Protein AF-A0A1I8CCF5-F1 (afdb_monomer_lite)

pLDDT: mean 77.16, std 16.78, range [37.22, 97.56]

Structure (mmCIF, N/CA/C/O backbone):
data_AF-A0A1I8CCF5-F1
#
_entry.id   AF-A0A1I8CCF5-F1
#
loop_
_atom_site.group_PDB
_atom_site.id
_atom_site.type_symbol
_atom_site.label_atom_id
_atom_site.label_alt_id
_atom_site.label_comp_id
_atom_site.label_asym_id
_atom_site.label_entity_id
_atom_site.label_seq_id
_atom_site.pdbx_PDB_ins_code
_atom_site.Cartn_x
_atom_site.Cartn_y
_atom_site.Cartn_z
_atom_site.occupancy
_atom_site.B_iso_or_equiv
_atom_site.auth_seq_id
_atom_site.auth_comp_id
_atom_site.auth_asym_id
_atom_site.auth_atom_id
_atom_site.pdbx_PDB_model_num
ATOM 1 N N . MET A 1 1 ? -25.838 79.337 3.568 1.00 59.62 1 MET A N 1
ATOM 2 C CA . MET A 1 1 ? -25.396 78.694 4.826 1.00 59.62 1 MET A CA 1
ATOM 3 C C . MET A 1 1 ? -26.455 77.713 5.364 1.00 59.62 1 MET A C 1
ATOM 5 O O . MET A 1 1 ? -26.737 77.713 6.546 1.00 59.62 1 MET A O 1
ATOM 9 N N . TYR A 1 2 ? -27.067 76.882 4.507 1.00 48.81 2 TYR A N 1
ATOM 10 C CA . TYR A 1 2 ? -28.058 75.861 4.918 1.00 48.81 2 TYR A CA 1
ATOM 11 C C . TYR A 1 2 ? -27.767 74.498 4.267 1.00 48.81 2 TYR A C 1
ATOM 13 O O . TYR A 1 2 ? -27.950 73.463 4.893 1.00 48.81 2 TYR A O 1
ATOM 21 N N . ILE A 1 3 ? -27.186 74.497 3.060 1.00 57.62 3 ILE A N 1
ATOM 22 C CA . ILE A 1 3 ? -26.769 73.284 2.336 1.00 57.62 3 ILE A CA 1
ATOM 23 C C . ILE A 1 3 ? -25.700 72.467 3.085 1.00 57.62 3 ILE A C 1
ATOM 25 O O . ILE A 1 3 ? -25.751 71.244 3.071 1.00 57.62 3 ILE A O 1
ATOM 29 N N . LEU A 1 4 ? -24.769 73.120 3.791 1.00 50.94 4 LEU A N 1
ATOM 30 C CA . LEU A 1 4 ? -23.675 72.428 4.488 1.00 50.94 4 LEU A CA 1
ATOM 31 C C . LEU A 1 4 ? -24.131 71.774 5.811 1.00 50.94 4 LEU A C 1
ATOM 33 O O . LEU A 1 4 ? -23.559 70.775 6.227 1.00 50.94 4 LEU A O 1
ATOM 37 N N . VAL A 1 5 ? -25.202 72.286 6.436 1.00 56.28 5 VAL A N 1
ATOM 38 C CA . VAL A 1 5 ? -25.743 71.755 7.705 1.00 56.28 5 VAL A CA 1
ATOM 39 C C . VAL A 1 5 ? -26.544 70.466 7.476 1.00 56.28 5 VAL A C 1
ATOM 41 O O . VAL A 1 5 ? -26.473 69.546 8.287 1.00 56.28 5 VAL A O 1
ATOM 44 N N . ILE A 1 6 ? -27.242 70.355 6.338 1.00 56.75 6 ILE A N 1
ATOM 45 C CA . ILE A 1 6 ? -27.998 69.144 5.970 1.00 56.75 6 ILE A CA 1
ATOM 46 C C . ILE A 1 6 ? -27.057 67.948 5.742 1.00 56.75 6 ILE A C 1
ATOM 48 O O . ILE A 1 6 ? -27.378 66.830 6.133 1.00 56.75 6 ILE A O 1
ATOM 52 N N . PHE A 1 7 ? -25.872 68.178 5.168 1.00 53.94 7 PHE A N 1
ATOM 53 C CA . PHE A 1 7 ? -24.935 67.104 4.822 1.00 53.94 7 PHE A CA 1
ATOM 54 C C . PHE A 1 7 ? -24.290 66.442 6.051 1.00 53.94 7 PHE A C 1
ATOM 56 O O . PHE A 1 7 ? -24.081 65.232 6.062 1.00 53.94 7 PHE A O 1
ATOM 63 N N . VAL A 1 8 ? -24.021 67.214 7.110 1.00 55.84 8 VAL A N 1
ATOM 64 C CA . VAL A 1 8 ? -23.400 66.700 8.346 1.00 55.84 8 VAL A CA 1
ATOM 65 C C . VAL A 1 8 ? -24.400 65.897 9.186 1.00 55.84 8 VAL A C 1
ATOM 67 O O . VAL A 1 8 ? -24.029 64.880 9.763 1.00 55.84 8 VAL A O 1
ATOM 70 N N . SER A 1 9 ? -25.681 66.287 9.194 1.00 56.19 9 SER A N 1
ATOM 71 C CA . SER A 1 9 ? -26.734 65.551 9.913 1.00 56.19 9 SER A CA 1
ATOM 72 C C . SER A 1 9 ? -27.100 64.212 9.257 1.00 56.19 9 SER A C 1
ATOM 74 O O . SER A 1 9 ? -27.689 63.362 9.921 1.00 56.19 9 SER A O 1
ATOM 76 N N . LEU A 1 10 ? -2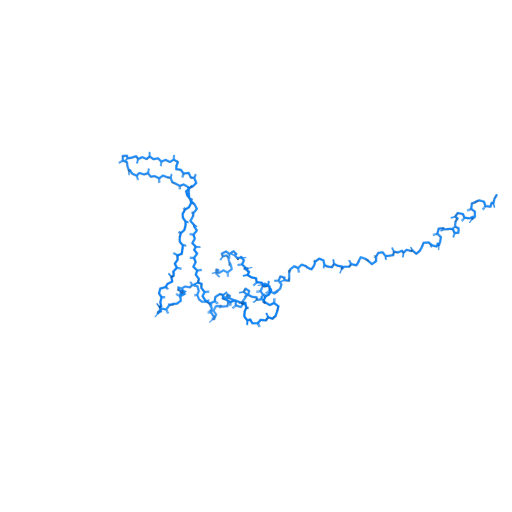6.784 64.016 7.971 1.00 49.44 10 LEU A N 1
ATOM 77 C CA . LEU A 1 10 ? -27.105 62.780 7.248 1.00 49.44 10 LEU A CA 1
ATOM 78 C C . LEU A 1 10 ? -26.042 61.686 7.450 1.00 49.44 10 LEU A C 1
ATOM 80 O O . LEU A 1 10 ? -26.339 60.504 7.306 1.00 49.44 10 LEU A O 1
ATOM 84 N N . ILE A 1 11 ? -24.820 62.062 7.841 1.00 56.88 11 ILE A N 1
ATOM 85 C CA . ILE A 1 11 ? -23.722 61.115 8.097 1.00 56.88 11 ILE A CA 1
ATOM 86 C C . ILE A 1 11 ? -23.870 60.427 9.469 1.00 56.88 11 ILE A C 1
ATOM 88 O O . ILE A 1 11 ? -23.333 59.343 9.673 1.00 56.88 11 ILE A O 1
ATOM 92 N N . THR A 1 12 ? -24.660 60.978 10.398 1.00 55.66 12 THR A N 1
ATOM 93 C CA . THR A 1 12 ? -24.832 60.415 11.752 1.00 55.66 12 THR A CA 1
ATOM 94 C C . THR A 1 12 ? -25.942 59.367 11.877 1.00 55.66 12 THR A C 1
ATOM 96 O O . THR A 1 12 ? -26.277 58.986 12.995 1.00 55.66 12 THR A O 1
ATOM 99 N N . LEU A 1 13 ? -26.533 58.904 10.767 1.00 56.19 13 LEU A N 1
ATOM 100 C CA . LEU A 1 13 ? -27.603 57.896 10.794 1.00 56.19 13 LEU A CA 1
ATOM 101 C C . LEU A 1 13 ? -27.323 56.645 9.955 1.00 56.19 13 LEU A C 1
ATOM 103 O O . LEU A 1 13 ? -28.236 55.860 9.708 1.00 56.19 13 LEU A O 1
ATOM 107 N N . MET A 1 14 ? -26.070 56.415 9.555 1.00 58.59 14 MET A N 1
ATOM 108 C CA . MET A 1 14 ? -25.673 55.046 9.255 1.00 58.59 14 MET A CA 1
ATOM 109 C C . MET A 1 14 ? -25.471 54.337 10.592 1.00 58.59 14 MET A C 1
ATOM 111 O O . MET A 1 14 ? -24.600 54.758 11.360 1.00 58.59 14 MET A O 1
ATOM 115 N N . PRO A 1 15 ? -26.220 53.263 10.908 1.00 58.69 15 PRO A N 1
ATOM 116 C CA . PRO A 1 15 ? -25.661 52.314 11.842 1.00 58.69 15 PRO A CA 1
ATOM 117 C C . PRO A 1 15 ? -24.327 51.913 11.213 1.00 58.69 15 PRO A C 1
ATOM 119 O O . PRO A 1 15 ? -24.273 51.583 10.025 1.00 58.69 15 PRO A O 1
ATOM 122 N N . VAL A 1 16 ? -23.241 51.969 11.983 1.00 57.69 16 VAL A N 1
ATOM 123 C CA . VAL A 1 16 ? -22.150 51.038 11.726 1.00 57.69 16 VAL A CA 1
ATOM 124 C C . VAL A 1 16 ? -22.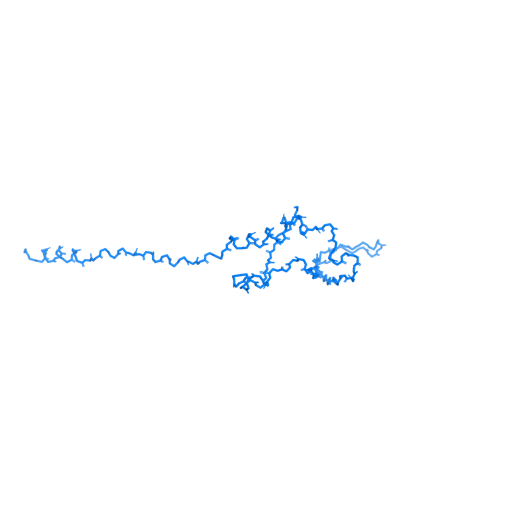839 49.686 11.806 1.00 57.69 16 VAL A C 1
ATOM 126 O O . VAL A 1 16 ? -23.113 49.171 12.889 1.00 57.69 16 VAL A O 1
ATOM 129 N N . CYS A 1 17 ? -23.255 49.176 10.649 1.00 41.78 17 CYS A N 1
ATOM 130 C CA . CYS A 1 17 ? -23.526 47.777 10.484 1.00 41.78 17 CYS A CA 1
ATOM 131 C C . CYS A 1 17 ? -22.137 47.190 10.658 1.00 41.78 17 CYS A C 1
ATOM 133 O O . CYS A 1 17 ? -21.344 47.127 9.723 1.00 41.78 17 CYS A O 1
ATOM 135 N N . GLY A 1 18 ? -21.791 46.916 11.918 1.00 47.97 18 GLY A N 1
ATOM 136 C CA . GLY A 1 18 ? -20.848 45.868 12.190 1.00 47.97 18 GLY A CA 1
ATOM 137 C C . GLY A 1 18 ? -21.444 44.700 11.443 1.00 47.97 18 GLY A C 1
ATOM 138 O O . GLY A 1 18 ? -22.508 44.204 11.820 1.00 47.97 18 GLY A O 1
ATOM 139 N N . GLU A 1 19 ? -20.822 44.351 10.323 1.00 43.50 19 GLU A N 1
ATOM 140 C CA . GLU A 1 19 ? -20.893 42.991 9.856 1.00 43.50 19 GLU A CA 1
ATOM 141 C C . GLU A 1 19 ? -20.512 42.192 11.098 1.00 43.50 19 GLU A C 1
ATOM 143 O O . GLU A 1 19 ? -19.358 42.145 11.525 1.00 43.50 19 GLU A O 1
ATOM 148 N N . SER A 1 20 ? -21.526 41.628 11.754 1.00 43.94 20 SER A N 1
ATOM 149 C CA . SER A 1 20 ? -21.316 40.321 12.323 1.00 43.94 20 SER A CA 1
ATOM 150 C C . SER A 1 20 ? -20.827 39.554 11.112 1.00 43.94 20 SER A C 1
ATOM 152 O O . SER A 1 20 ? -21.596 39.283 10.190 1.00 43.94 20 SER A O 1
ATOM 154 N N . PHE A 1 21 ? -19.507 39.358 11.045 1.00 37.22 21 PHE A N 1
ATOM 155 C CA . PHE A 1 21 ? -18.950 38.261 10.295 1.00 37.22 21 PHE A CA 1
ATOM 156 C C . PHE A 1 21 ? -19.694 37.082 10.887 1.00 37.22 21 PHE A C 1
ATOM 158 O O . PHE A 1 21 ? -19.436 36.660 12.016 1.00 37.22 21 PHE A O 1
ATOM 165 N N . ASN A 1 22 ? -20.784 36.730 10.213 1.00 46.78 22 ASN A N 1
ATOM 166 C CA . ASN A 1 22 ? -21.526 35.546 10.504 1.00 46.78 22 ASN A CA 1
ATOM 167 C C . ASN A 1 22 ? -20.484 34.504 10.173 1.00 46.78 22 ASN A C 1
ATOM 169 O O . ASN A 1 22 ? -20.219 34.250 8.996 1.00 46.78 22 ASN A O 1
ATOM 173 N N . ASP A 1 23 ? -19.804 34.038 11.215 1.00 44.06 23 ASP A N 1
ATOM 174 C CA . ASP A 1 23 ? -18.927 32.893 11.171 1.00 44.06 23 ASP A CA 1
ATOM 175 C C . ASP A 1 23 ? -19.862 31.706 10.938 1.00 44.06 23 ASP A C 1
ATOM 177 O O . ASP A 1 23 ? -20.103 30.852 11.788 1.00 44.06 23 ASP A O 1
ATOM 181 N N . ASN A 1 24 ? -20.440 31.685 9.734 1.00 47.72 24 ASN A N 1
ATOM 182 C CA . ASN A 1 24 ? -20.554 30.490 8.951 1.00 47.72 24 ASN A CA 1
ATOM 183 C C . ASN A 1 24 ? -19.109 30.017 8.858 1.00 47.72 24 ASN A C 1
ATOM 185 O O . ASN A 1 24 ? -18.413 30.294 7.882 1.00 47.72 24 ASN A O 1
ATOM 189 N N . THR A 1 25 ? -18.642 29.390 9.938 1.00 56.84 25 THR A N 1
ATOM 190 C CA . THR A 1 25 ? -17.545 28.461 9.865 1.00 56.84 25 THR A CA 1
ATOM 191 C C . THR A 1 25 ? -17.973 27.562 8.725 1.00 56.84 25 THR A C 1
ATOM 193 O O . THR A 1 25 ? -18.929 26.791 8.831 1.00 56.84 25 THR A O 1
ATOM 196 N N . ASP A 1 26 ? -17.353 27.765 7.566 1.00 52.09 26 ASP A N 1
ATOM 197 C CA . ASP A 1 26 ? -17.197 26.712 6.591 1.00 52.09 26 ASP A CA 1
ATOM 198 C C . ASP A 1 26 ? -16.584 25.595 7.416 1.00 52.09 26 ASP A C 1
ATOM 200 O O . ASP A 1 26 ? -15.403 25.649 7.762 1.00 52.09 26 ASP A O 1
ATOM 204 N N . HIS A 1 27 ? -17.462 24.725 7.919 1.00 59.97 27 HIS A N 1
ATOM 205 C CA . HIS A 1 27 ? -17.161 23.819 9.004 1.00 59.97 27 HIS A CA 1
ATOM 206 C C . HIS A 1 27 ? -16.026 22.966 8.478 1.00 59.97 27 HIS A C 1
ATOM 208 O O . HIS A 1 27 ? -16.229 22.125 7.597 1.00 59.97 27 HIS A O 1
ATOM 214 N N . LEU A 1 28 ? -14.814 23.257 8.954 1.00 53.12 28 LEU A N 1
ATOM 215 C CA . LEU A 1 28 ? -13.646 22.469 8.636 1.00 53.12 28 LEU A CA 1
ATOM 216 C C . LEU A 1 28 ? -14.065 21.024 8.931 1.00 53.12 28 LEU A C 1
ATOM 218 O O . LEU A 1 28 ? -14.668 20.794 9.992 1.00 53.12 28 LEU A O 1
ATOM 222 N N . PRO A 1 29 ? -13.876 20.081 7.987 1.00 61.09 29 PRO A N 1
ATOM 223 C CA . PRO A 1 29 ? -14.222 18.692 8.240 1.00 61.09 29 PRO A CA 1
ATOM 224 C C . PRO A 1 29 ? -13.560 18.316 9.556 1.00 61.09 29 PRO A C 1
ATOM 226 O O . PRO A 1 29 ? -12.375 18.593 9.726 1.00 61.09 29 PRO A O 1
ATOM 229 N N . ASP A 1 30 ? -14.347 17.803 10.498 1.00 70.50 30 ASP A N 1
ATOM 230 C CA . ASP A 1 30 ? -13.913 17.625 11.875 1.00 70.50 30 ASP A CA 1
ATOM 231 C C . ASP A 1 30 ? -12.704 16.678 11.921 1.00 70.50 30 ASP A C 1
ATOM 233 O O . ASP A 1 30 ? -12.814 15.452 11.846 1.00 70.50 30 ASP A O 1
ATOM 237 N N . THR A 1 31 ? -11.510 17.270 11.948 1.00 78.81 31 THR A N 1
ATOM 238 C CA . THR A 1 31 ? -10.241 16.544 11.883 1.00 78.81 31 THR A CA 1
ATOM 239 C C . THR A 1 31 ? -9.987 15.789 13.180 1.00 78.81 31 THR A C 1
ATOM 241 O O . THR A 1 31 ? -9.230 14.814 13.177 1.00 78.81 31 THR A O 1
ATOM 244 N N . SER A 1 32 ? -10.646 16.199 14.270 1.00 80.75 32 SER A N 1
ATOM 245 C CA . SER A 1 32 ? -10.601 15.509 15.555 1.00 80.75 32 SER A CA 1
ATOM 246 C C . SER A 1 32 ? -11.258 14.133 15.446 1.00 80.75 32 SER A C 1
ATOM 248 O O . SER A 1 32 ? -10.636 13.128 15.786 1.00 80.75 32 SER A O 1
ATOM 250 N N . LEU A 1 33 ? -12.420 14.062 14.796 1.00 80.25 33 LEU A N 1
ATOM 251 C CA . LEU A 1 33 ? -13.146 12.820 14.554 1.00 80.25 33 LEU A CA 1
ATOM 252 C C . LEU A 1 33 ? -12.344 11.832 13.693 1.00 80.25 33 LEU A C 1
ATOM 254 O O . LEU A 1 33 ? -12.267 10.644 14.008 1.00 80.25 33 LEU A O 1
ATOM 258 N N . ILE A 1 34 ? -11.694 12.313 12.628 1.00 84.19 34 ILE A N 1
ATOM 259 C CA . ILE A 1 34 ? -10.828 11.468 11.786 1.00 84.19 34 ILE A CA 1
ATOM 260 C C . ILE A 1 34 ? -9.631 10.947 12.593 1.00 84.19 34 ILE A C 1
ATOM 262 O O . ILE A 1 34 ? -9.277 9.770 12.487 1.00 84.19 34 ILE A O 1
ATOM 266 N N . SER A 1 35 ? -9.029 11.800 13.423 1.00 85.88 35 SER A N 1
ATOM 267 C CA . SER A 1 35 ? -7.895 11.425 14.275 1.00 85.88 35 SER A CA 1
ATOM 268 C C . SER A 1 35 ? -8.287 10.361 15.304 1.00 85.88 35 SER A C 1
ATOM 270 O O . SER A 1 35 ? -7.549 9.398 15.509 1.00 85.88 35 SER A O 1
ATOM 272 N N . ASP A 1 36 ? -9.474 10.474 15.896 1.00 85.25 36 ASP A N 1
ATOM 273 C CA . ASP A 1 36 ? -9.992 9.507 16.865 1.00 85.25 36 ASP A CA 1
ATOM 274 C C . ASP A 1 36 ? -10.277 8.139 16.233 1.00 85.25 36 ASP A C 1
ATOM 276 O O . ASP A 1 36 ? -9.952 7.099 16.820 1.00 85.25 36 ASP A O 1
ATOM 280 N N . ILE A 1 37 ? -10.820 8.118 15.009 1.00 85.38 37 ILE A N 1
ATOM 281 C CA . ILE A 1 37 ? -10.990 6.876 14.239 1.00 85.38 37 ILE A CA 1
ATOM 282 C C . ILE A 1 37 ? -9.631 6.230 13.991 1.00 85.38 37 ILE A C 1
ATOM 284 O O . ILE A 1 37 ? -9.465 5.039 14.261 1.00 85.38 37 ILE A O 1
ATOM 288 N N . LEU A 1 38 ? -8.660 7.002 13.498 1.00 87.88 38 LEU A N 1
ATOM 289 C CA . LEU A 1 38 ? -7.325 6.492 13.196 1.00 87.88 38 LEU A CA 1
ATOM 290 C C . LEU A 1 38 ? -6.678 5.889 14.441 1.00 87.88 38 LEU A C 1
ATOM 292 O O . LEU A 1 38 ? -6.285 4.727 14.397 1.00 87.88 38 LEU A O 1
ATOM 296 N N . ASN A 1 39 ? -6.682 6.609 15.564 1.00 87.69 39 ASN A N 1
ATOM 297 C CA . ASN A 1 39 ? -6.140 6.130 16.838 1.00 87.69 39 ASN A CA 1
ATOM 298 C C . ASN A 1 39 ? -6.798 4.820 17.303 1.00 87.69 39 ASN A C 1
ATOM 300 O O . ASN A 1 39 ? -6.128 3.928 17.825 1.00 87.69 39 ASN A O 1
ATOM 304 N N . LYS A 1 40 ? -8.111 4.666 17.094 1.00 85.94 40 LYS A N 1
ATOM 305 C CA . LYS A 1 40 ? -8.839 3.433 17.434 1.00 85.94 40 LYS A CA 1
ATOM 306 C C . LYS A 1 40 ? -8.488 2.264 16.508 1.00 85.94 40 LYS A C 1
ATOM 308 O O . LYS A 1 40 ? -8.496 1.114 16.954 1.00 85.94 40 LYS A O 1
ATOM 313 N N . LEU A 1 41 ? -8.224 2.532 15.228 1.00 86.94 41 LEU A N 1
ATOM 314 C CA . LEU A 1 41 ? -7.857 1.513 14.241 1.00 86.94 41 LEU A CA 1
ATOM 315 C C . LEU A 1 41 ? -6.389 1.085 14.357 1.00 86.94 41 LEU A C 1
ATOM 317 O O . LEU A 1 41 ? -6.090 -0.078 14.090 1.00 86.94 41 LEU A O 1
ATOM 321 N N . THR A 1 42 ? -5.497 1.989 14.767 1.00 86.31 42 THR A N 1
ATOM 322 C CA . THR A 1 42 ? -4.049 1.747 14.865 1.00 86.31 42 THR A CA 1
ATOM 323 C C . THR A 1 42 ? -3.574 1.360 16.267 1.00 86.31 42 THR A C 1
ATOM 325 O O . THR A 1 42 ? -2.386 1.099 16.438 1.00 86.31 42 THR A O 1
ATOM 328 N N . ASP A 1 43 ? -4.468 1.264 17.262 1.00 87.19 43 ASP A N 1
ATOM 329 C CA . ASP A 1 43 ? -4.110 0.841 18.623 1.00 87.19 43 ASP A CA 1
ATOM 330 C C . ASP A 1 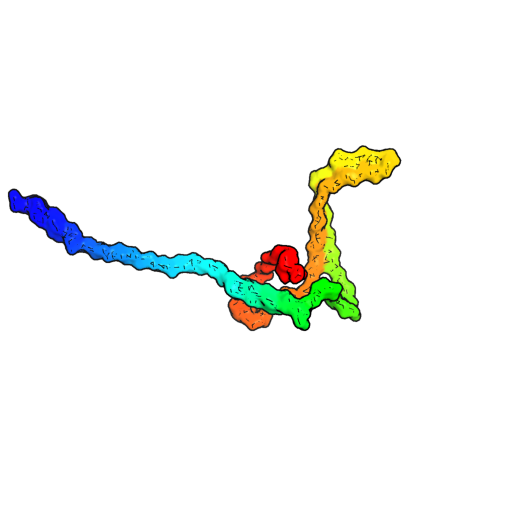43 ? -3.352 -0.508 18.596 1.00 87.19 43 ASP A C 1
ATOM 332 O O . ASP A 1 43 ? -3.941 -1.532 18.216 1.00 87.19 43 ASP A O 1
ATOM 336 N N . PRO A 1 44 ? -2.079 -0.556 19.047 1.00 83.62 44 PRO A N 1
ATOM 337 C CA . PRO A 1 44 ? -1.257 -1.767 19.033 1.00 83.62 44 PRO A CA 1
ATOM 338 C C . PRO A 1 44 ? -1.864 -2.949 19.794 1.00 83.62 44 PRO A C 1
ATOM 340 O O . PRO A 1 44 ? -1.511 -4.101 19.541 1.00 83.62 44 PRO A O 1
ATOM 343 N N . LYS A 1 45 ? -2.780 -2.698 20.740 1.00 84.19 45 LYS A N 1
ATOM 344 C CA . LYS A 1 45 ? -3.482 -3.766 21.472 1.00 84.19 45 LYS A CA 1
ATOM 345 C C . LYS A 1 45 ? -4.512 -4.495 20.612 1.00 84.19 45 LYS A C 1
ATOM 347 O O . LYS A 1 45 ? -4.863 -5.636 20.915 1.00 84.19 45 LYS A O 1
ATOM 352 N N . ARG A 1 46 ? -5.033 -3.831 19.580 1.00 84.56 46 ARG A N 1
ATOM 353 C CA . ARG A 1 46 ? -6.122 -4.319 18.725 1.00 84.56 46 ARG A CA 1
ATOM 354 C C . ARG A 1 46 ? -5.630 -4.682 17.327 1.00 84.56 46 ARG A C 1
ATOM 356 O O . ARG A 1 46 ? -6.107 -5.667 16.758 1.00 84.56 46 ARG A O 1
ATOM 363 N N . TYR A 1 47 ? -4.707 -3.899 16.779 1.00 88.44 47 TYR A N 1
ATOM 364 C CA . TYR A 1 47 ? -4.200 -4.059 15.426 1.00 88.44 47 TYR A CA 1
ATOM 365 C C . TYR A 1 47 ? -2.698 -4.352 15.436 1.00 88.44 47 TYR A C 1
ATOM 367 O O . TYR A 1 47 ? -1.871 -3.479 15.674 1.00 88.44 47 TYR A O 1
ATOM 375 N N . ASP A 1 48 ? -2.348 -5.604 15.134 1.00 89.19 48 ASP A N 1
ATOM 376 C CA . ASP A 1 48 ? -0.972 -6.002 14.842 1.00 89.19 48 ASP A CA 1
ATOM 377 C C . ASP A 1 48 ? -0.779 -6.118 13.323 1.00 89.19 48 ASP A C 1
ATOM 379 O O . ASP A 1 48 ? -1.322 -7.023 12.672 1.00 89.19 48 ASP A O 1
ATOM 383 N N . LYS A 1 49 ? 0.027 -5.204 12.772 1.00 87.25 49 LYS A N 1
ATOM 384 C CA . LYS A 1 49 ? 0.380 -5.137 11.346 1.00 87.25 49 LYS A CA 1
ATOM 385 C C . LYS A 1 49 ? 1.220 -6.318 10.856 1.00 87.25 49 LYS A C 1
ATOM 387 O O . LYS A 1 49 ? 1.240 -6.597 9.660 1.00 87.25 49 LYS A O 1
ATOM 392 N N . ARG A 1 50 ? 1.925 -7.019 11.751 1.00 88.31 50 ARG A N 1
ATOM 393 C CA . ARG A 1 50 ? 2.788 -8.161 11.392 1.00 88.31 50 ARG A CA 1
ATOM 394 C C . ARG A 1 50 ? 1.970 -9.400 11.055 1.00 88.31 50 ARG A C 1
ATOM 396 O O . ARG A 1 50 ? 2.461 -10.309 10.385 1.00 88.31 50 ARG A O 1
ATOM 403 N N . LEU A 1 51 ? 0.732 -9.449 11.541 1.00 90.38 51 LEU A N 1
ATOM 404 C CA . LEU A 1 51 ? -0.185 -10.544 11.294 1.00 90.38 51 LEU A CA 1
ATOM 405 C C . LEU A 1 51 ? -1.071 -10.217 10.099 1.00 90.38 51 LEU A C 1
ATOM 407 O O . LEU A 1 51 ? -1.791 -9.212 10.079 1.00 90.38 51 LEU A O 1
ATOM 411 N N . ARG A 1 52 ? -1.066 -11.129 9.122 1.00 90.81 52 ARG A N 1
ATOM 412 C CA . ARG A 1 52 ? -2.001 -11.065 7.999 1.00 90.81 52 ARG A CA 1
ATOM 413 C C . ARG A 1 52 ? -3.451 -11.088 8.507 1.00 90.81 52 ARG A C 1
ATOM 415 O O . ARG A 1 52 ? -3.730 -11.755 9.514 1.00 90.81 52 ARG A O 1
ATOM 422 N N . PRO A 1 53 ? -4.391 -10.450 7.790 1.00 91.00 53 PRO A N 1
ATOM 423 C CA . PRO A 1 53 ? -5.809 -10.615 8.076 1.00 91.00 53 PRO A CA 1
ATOM 424 C C . PRO A 1 53 ? -6.179 -12.105 8.049 1.00 91.00 53 PRO A C 1
ATOM 426 O O . PRO A 1 53 ? -5.608 -12.882 7.282 1.00 91.00 53 PRO A O 1
ATOM 429 N N . ASN A 1 54 ? -7.124 -12.517 8.896 1.00 87.62 54 ASN A N 1
ATOM 430 C CA . ASN A 1 54 ? -7.569 -13.914 8.988 1.00 87.62 54 ASN A CA 1
ATOM 431 C C . ASN A 1 54 ? -6.435 -14.919 9.292 1.00 87.62 54 ASN A C 1
ATOM 433 O O . ASN A 1 54 ? -6.424 -16.037 8.772 1.00 87.62 54 ASN A O 1
ATOM 437 N N . TYR A 1 55 ? -5.470 -14.548 10.141 1.00 86.56 55 TYR A N 1
ATOM 438 C CA . TYR A 1 55 ? -4.412 -15.461 10.586 1.00 86.56 55 TYR A CA 1
ATOM 439 C C . TYR A 1 55 ? -4.995 -16.782 11.127 1.00 86.56 55 TYR A C 1
ATOM 441 O O . TYR A 1 55 ? -5.897 -16.777 11.964 1.00 86.56 55 TYR A O 1
ATOM 449 N N . GLY A 1 56 ? -4.511 -17.918 10.611 1.00 87.50 56 GLY A N 1
ATOM 450 C CA . GLY A 1 56 ? -5.013 -19.257 10.956 1.00 87.50 56 GLY A CA 1
ATOM 451 C C . GLY A 1 56 ? -6.399 -19.623 10.398 1.00 87.50 56 GLY A C 1
ATOM 452 O O . GLY A 1 56 ? -6.916 -20.683 10.734 1.00 87.50 56 GLY A O 1
ATOM 453 N N . LYS A 1 57 ? -7.008 -18.771 9.563 1.00 91.12 57 LYS A N 1
ATOM 454 C CA . LYS A 1 57 ? -8.318 -18.995 8.929 1.00 91.12 57 LYS A CA 1
ATOM 455 C C . LYS A 1 57 ? -8.183 -18.997 7.397 1.00 91.12 57 LYS A C 1
ATOM 457 O O . LYS A 1 57 ? -7.108 -19.268 6.861 1.00 91.12 57 LYS A O 1
ATOM 462 N N . ASN A 1 58 ? -9.289 -18.709 6.709 1.00 92.56 58 ASN A N 1
ATOM 463 C CA . ASN A 1 58 ? -9.389 -18.650 5.254 1.00 92.56 58 ASN A CA 1
ATOM 464 C C . ASN A 1 58 ? -8.326 -17.727 4.625 1.00 92.56 58 ASN A C 1
ATOM 466 O O . ASN A 1 58 ? -7.921 -16.741 5.253 1.00 92.56 58 ASN A O 1
ATOM 470 N N . PRO A 1 59 ? -7.903 -18.018 3.382 1.00 92.06 59 PRO A N 1
ATOM 471 C CA . PRO A 1 59 ? -7.042 -17.132 2.606 1.00 92.06 59 PRO A CA 1
ATOM 472 C C . PRO A 1 59 ? -7.627 -15.722 2.457 1.00 92.06 59 PRO A C 1
ATOM 474 O O . PRO A 1 59 ? -8.839 -15.522 2.536 1.00 92.06 59 PRO A O 1
ATOM 477 N N . VAL A 1 60 ? -6.745 -14.747 2.245 1.00 93.69 60 VAL A N 1
ATOM 478 C CA . VAL A 1 60 ? -7.120 -13.372 1.901 1.00 93.69 60 VAL A CA 1
ATOM 479 C C . VAL A 1 60 ? -6.987 -13.219 0.396 1.00 93.69 60 VAL A C 1
ATOM 481 O O . VAL A 1 60 ? -5.917 -13.483 -0.151 1.00 93.69 60 VAL A O 1
ATOM 484 N N . ASP A 1 61 ? -8.056 -12.768 -0.249 1.00 94.56 61 ASP A N 1
ATOM 485 C CA . ASP A 1 61 ? -8.030 -12.443 -1.668 1.00 94.56 61 ASP A CA 1
ATOM 486 C C . ASP A 1 61 ? -7.323 -11.100 -1.875 1.00 94.56 61 ASP A C 1
ATOM 488 O O . ASP A 1 61 ? -7.705 -10.078 -1.294 1.00 94.56 61 ASP A O 1
ATOM 492 N N . VAL A 1 62 ? -6.276 -11.116 -2.700 1.00 95.50 62 VAL A N 1
ATOM 493 C CA . VAL A 1 62 ? -5.488 -9.932 -3.050 1.00 95.50 62 VAL A CA 1
ATOM 494 C C . VAL A 1 62 ? -5.663 -9.655 -4.537 1.00 95.50 62 VAL A C 1
ATOM 496 O O . VAL A 1 62 ? -5.228 -10.431 -5.386 1.00 95.50 62 VAL A O 1
ATOM 499 N N . GLY A 1 63 ? -6.299 -8.531 -4.851 1.00 96.94 63 GLY A N 1
ATOM 500 C CA . GLY A 1 63 ? -6.368 -7.994 -6.202 1.00 96.94 63 GLY A CA 1
ATOM 501 C C . GLY A 1 63 ? -5.054 -7.311 -6.552 1.00 96.94 63 GLY A C 1
ATOM 502 O O . GLY A 1 63 ? -4.626 -6.400 -5.845 1.00 96.94 63 GLY A O 1
ATOM 503 N N . ILE A 1 64 ? -4.419 -7.745 -7.638 1.00 97.06 64 ILE A N 1
ATOM 504 C CA . ILE A 1 64 ? -3.197 -7.138 -8.165 1.00 97.06 64 ILE A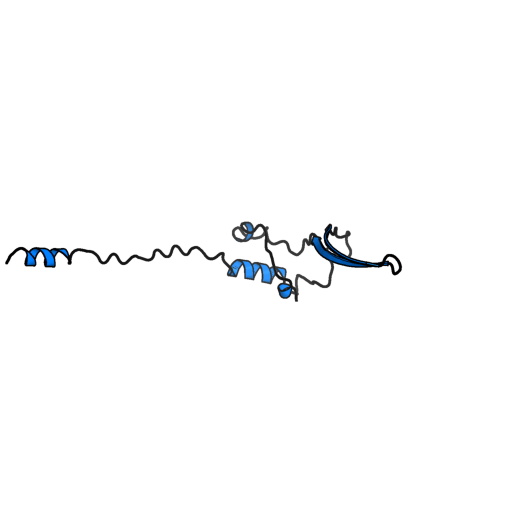 CA 1
ATOM 505 C C . ILE A 1 64 ? -3.507 -6.565 -9.542 1.00 97.06 64 ILE A C 1
ATOM 507 O O . ILE A 1 64 ? -4.090 -7.232 -10.395 1.00 97.06 64 ILE A O 1
ATOM 511 N N . THR A 1 65 ? -3.109 -5.321 -9.769 1.00 97.56 65 THR A N 1
ATOM 512 C CA . THR A 1 65 ? -3.192 -4.678 -11.080 1.00 97.56 65 THR A CA 1
ATOM 513 C C . THR A 1 65 ? -1.847 -4.061 -11.406 1.00 97.56 65 THR A C 1
ATOM 515 O O . THR A 1 65 ? -1.308 -3.283 -10.620 1.00 97.56 65 THR A O 1
ATOM 518 N N . ILE A 1 66 ? -1.312 -4.415 -12.570 1.00 95.62 66 ILE A N 1
ATOM 519 C CA . ILE A 1 66 ? -0.064 -3.867 -13.093 1.00 95.62 66 ILE A CA 1
ATOM 520 C C . ILE A 1 66 ? -0.422 -2.971 -14.268 1.00 95.62 66 ILE A C 1
ATOM 522 O O . ILE A 1 66 ? -1.067 -3.414 -15.217 1.00 95.62 66 ILE A O 1
ATOM 526 N N . HIS A 1 67 ? -0.001 -1.715 -14.198 1.00 96.38 67 HIS A N 1
ATOM 527 C CA . HIS A 1 67 ? -0.114 -0.776 -15.303 1.00 96.38 67 HIS A CA 1
ATOM 528 C C . HIS A 1 67 ? 1.285 -0.413 -15.794 1.00 96.38 67 HIS A C 1
ATOM 530 O O . HIS A 1 67 ? 2.010 0.307 -15.108 1.00 96.38 67 HIS A O 1
ATOM 536 N N . VAL A 1 68 ? 1.658 -0.901 -16.976 1.00 94.00 68 VAL A N 1
ATOM 537 C CA . VAL A 1 68 ? 2.955 -0.607 -17.598 1.00 94.00 68 VAL A CA 1
ATOM 538 C C . VAL A 1 68 ? 2.874 0.743 -18.302 1.00 94.00 68 VAL A C 1
ATOM 540 O O . VAL A 1 68 ? 2.045 0.934 -19.187 1.00 94.00 68 VAL A O 1
ATOM 543 N N . SER A 1 69 ? 3.718 1.681 -17.882 1.00 93.75 69 SER A N 1
ATOM 544 C CA . SER A 1 69 ? 3.809 3.024 -18.456 1.00 93.75 69 SER A CA 1
ATOM 545 C C . SER A 1 69 ? 4.769 3.063 -19.644 1.00 93.75 69 SER A C 1
ATOM 547 O O . SER A 1 69 ? 4.447 3.648 -20.676 1.00 93.75 69 SER A O 1
ATOM 549 N N . SER A 1 70 ? 5.936 2.431 -19.515 1.00 92.62 70 SER A N 1
ATOM 550 C CA . SER A 1 70 ? 6.953 2.390 -20.570 1.00 92.62 70 SER A CA 1
ATOM 551 C C . SER A 1 70 ? 7.823 1.144 -20.478 1.00 92.62 70 SER A C 1
ATOM 553 O O . SER A 1 70 ? 8.011 0.556 -19.413 1.00 92.62 70 SER A O 1
ATOM 555 N N . ILE A 1 71 ? 8.364 0.767 -21.634 1.00 89.81 71 ILE A N 1
ATOM 556 C CA . ILE A 1 71 ? 9.418 -0.233 -21.785 1.00 89.81 71 ILE A CA 1
ATOM 557 C C . ILE A 1 71 ? 10.623 0.520 -22.339 1.00 89.81 71 ILE A C 1
ATOM 559 O O . ILE A 1 71 ? 10.556 1.034 -23.455 1.00 89.81 71 ILE A O 1
ATOM 563 N N . SER A 1 72 ? 11.684 0.633 -21.547 1.00 84.94 72 SER A N 1
ATOM 564 C CA . SER A 1 72 ? 12.782 1.568 -21.823 1.00 84.94 72 SER A CA 1
ATOM 565 C C . SER A 1 72 ? 13.996 0.879 -22.446 1.00 84.94 72 SER A C 1
ATOM 567 O O . SER A 1 72 ? 14.587 1.401 -23.387 1.00 84.94 72 SER A O 1
ATOM 569 N N . ALA A 1 73 ? 14.349 -0.315 -21.969 1.00 79.12 73 ALA A N 1
ATOM 570 C CA . ALA A 1 73 ? 15.447 -1.106 -22.517 1.00 79.12 73 ALA A CA 1
ATOM 571 C C . ALA A 1 73 ? 14.999 -2.551 -22.723 1.00 79.12 73 ALA A C 1
ATOM 573 O O . ALA A 1 73 ? 14.336 -3.122 -21.856 1.00 79.12 73 ALA A O 1
ATOM 574 N N . VAL A 1 74 ? 15.368 -3.110 -23.876 1.00 80.25 74 VAL A N 1
ATOM 575 C CA . VAL A 1 74 ? 15.102 -4.494 -24.267 1.00 80.25 74 VAL A CA 1
ATOM 576 C C . VAL A 1 74 ? 16.402 -5.078 -24.814 1.00 80.25 74 VAL A C 1
ATOM 578 O O . VAL A 1 74 ? 16.825 -4.702 -25.908 1.00 80.25 74 VAL A O 1
ATOM 581 N N . SER A 1 75 ? 17.043 -5.971 -24.061 1.00 82.50 75 SER A N 1
ATOM 582 C CA . SER A 1 75 ? 18.098 -6.848 -24.582 1.00 82.50 75 SER A CA 1
ATOM 583 C C . SER A 1 75 ? 17.511 -8.243 -24.763 1.00 82.50 75 SER A C 1
ATOM 585 O O . SER A 1 75 ? 17.278 -8.955 -23.792 1.00 82.50 75 SER A O 1
ATOM 587 N N . GLU A 1 76 ? 17.245 -8.643 -26.006 1.00 79.81 76 GLU A N 1
ATOM 588 C CA . GLU A 1 76 ? 16.710 -9.979 -26.314 1.00 79.81 76 GLU A CA 1
ATOM 589 C C . GLU A 1 76 ? 17.738 -11.086 -26.040 1.00 79.81 76 GLU A C 1
ATOM 591 O O . GLU A 1 76 ? 17.373 -12.182 -25.622 1.00 79.81 76 GLU A O 1
ATOM 596 N N . VAL A 1 77 ? 19.026 -10.784 -26.238 1.00 87.88 77 VAL A N 1
ATOM 597 C CA . VAL A 1 77 ? 20.127 -11.740 -26.054 1.00 87.88 77 VAL A CA 1
ATOM 598 C C . VAL A 1 77 ? 20.330 -12.067 -24.575 1.00 87.88 77 VAL A C 1
ATOM 600 O O . VAL A 1 77 ? 20.511 -13.233 -24.232 1.00 87.88 77 VAL A O 1
ATOM 603 N N . ASP A 1 78 ? 20.248 -11.053 -23.711 1.00 88.06 78 ASP A N 1
ATOM 604 C CA . ASP A 1 78 ? 20.456 -11.205 -22.265 1.00 88.06 78 ASP A CA 1
ATOM 605 C C . ASP A 1 78 ? 19.140 -11.399 -21.492 1.00 88.06 78 ASP A C 1
ATOM 607 O O . ASP A 1 78 ? 19.158 -11.688 -20.299 1.00 88.06 78 ASP A O 1
ATOM 611 N N . MET A 1 79 ? 17.993 -11.276 -22.175 1.00 88.62 79 MET A N 1
ATOM 612 C CA . MET A 1 79 ? 16.645 -11.250 -21.590 1.00 88.62 79 MET A CA 1
ATOM 613 C C . MET A 1 79 ? 16.450 -10.160 -20.521 1.00 88.62 79 MET A C 1
ATOM 615 O O . MET A 1 79 ? 15.628 -10.310 -19.614 1.00 88.62 79 MET A O 1
ATOM 619 N N . ASP A 1 80 ? 17.163 -9.042 -20.650 1.00 90.69 80 ASP A N 1
ATOM 620 C CA . ASP A 1 80 ? 17.047 -7.904 -19.744 1.00 90.69 80 ASP A CA 1
ATOM 621 C C . ASP A 1 80 ? 16.005 -6.906 -20.257 1.00 90.69 80 ASP A C 1
ATOM 623 O O . ASP A 1 80 ? 16.118 -6.347 -21.354 1.00 90.69 80 ASP A O 1
ATOM 627 N N . PHE A 1 81 ? 14.993 -6.651 -19.426 1.00 89.19 81 PHE A N 1
ATOM 628 C CA . PHE A 1 81 ? 13.905 -5.723 -19.717 1.00 89.19 81 PHE A CA 1
ATOM 629 C C . PHE A 1 81 ? 13.794 -4.685 -18.605 1.00 89.19 81 PHE A C 1
ATOM 631 O O . PHE A 1 81 ? 13.585 -5.021 -17.440 1.00 89.19 81 PHE A O 1
ATOM 638 N N . THR A 1 82 ? 13.895 -3.408 -18.966 1.00 91.50 82 THR A N 1
ATOM 639 C CA . THR A 1 82 ? 13.633 -2.302 -18.037 1.00 91.50 82 THR A CA 1
ATOM 640 C C . THR A 1 82 ? 12.231 -1.764 -18.282 1.00 91.50 82 THR A C 1
ATOM 642 O O . THR A 1 82 ? 11.928 -1.301 -19.386 1.00 91.50 82 THR A O 1
ATOM 645 N N . LEU A 1 83 ? 11.385 -1.832 -17.253 1.00 92.94 83 LEU A N 1
ATOM 646 C CA . LEU A 1 83 ? 9.978 -1.442 -17.298 1.00 92.94 83 LEU A CA 1
ATOM 647 C C . LEU A 1 83 ? 9.680 -0.396 -16.231 1.00 92.94 83 LEU A C 1
ATOM 649 O O . LEU A 1 83 ? 10.037 -0.583 -15.068 1.00 92.94 83 LEU A O 1
ATOM 653 N N . ASP A 1 84 ? 8.915 0.621 -16.609 1.00 93.94 84 ASP A N 1
ATOM 654 C CA . ASP A 1 84 ? 8.291 1.538 -15.662 1.00 93.94 84 ASP A CA 1
ATOM 655 C C . ASP A 1 84 ? 6.825 1.135 -15.509 1.00 93.94 84 ASP A C 1
ATOM 657 O O . ASP A 1 84 ? 6.057 1.162 -16.477 1.00 93.94 84 ASP A O 1
ATOM 661 N N . PHE A 1 85 ? 6.415 0.730 -14.307 1.00 94.94 85 PHE A N 1
ATOM 662 C CA . PHE A 1 85 ? 5.047 0.281 -14.058 1.00 94.94 85 PHE A CA 1
ATOM 663 C C . PHE A 1 85 ? 4.522 0.702 -12.686 1.00 94.94 85 PHE A C 1
ATOM 665 O O . PHE A 1 85 ? 5.267 0.846 -11.719 1.00 94.94 85 PHE A O 1
ATOM 672 N N . TYR A 1 86 ? 3.200 0.842 -12.599 1.00 96.50 86 TYR A N 1
ATOM 673 C CA . TYR A 1 86 ? 2.482 0.990 -11.340 1.00 96.50 86 TYR A CA 1
ATOM 674 C C . TYR A 1 86 ? 1.941 -0.361 -10.895 1.00 96.50 86 TYR A C 1
ATOM 676 O O . TYR A 1 86 ? 1.214 -1.027 -11.637 1.00 96.50 86 TYR A O 1
ATOM 684 N N . LEU A 1 87 ? 2.257 -0.736 -9.658 1.00 96.31 87 LEU A N 1
ATOM 685 C CA . LEU A 1 87 ? 1.684 -1.894 -8.989 1.00 96.31 87 LEU A CA 1
ATOM 686 C C . LEU A 1 87 ? 0.594 -1.426 -8.025 1.00 96.31 87 LEU A C 1
ATOM 688 O O . LEU A 1 87 ? 0.876 -0.743 -7.042 1.00 96.31 87 LEU A O 1
ATOM 692 N N . ARG A 1 88 ? -0.652 -1.816 -8.285 1.00 96.56 88 ARG A N 1
ATOM 693 C CA . ARG A 1 88 ? -1.774 -1.605 -7.369 1.00 96.56 88 ARG A CA 1
ATOM 694 C C . ARG A 1 88 ? -2.125 -2.924 -6.704 1.00 96.56 88 ARG A C 1
ATOM 696 O O . ARG A 1 88 ? -2.318 -3.928 -7.384 1.00 96.56 88 ARG A O 1
ATOM 703 N N . GLN A 1 89 ? -2.230 -2.895 -5.383 1.00 96.12 89 GLN A N 1
ATOM 704 C CA . GLN A 1 89 ? -2.690 -4.021 -4.582 1.00 96.12 89 GLN A CA 1
ATOM 705 C C . GLN A 1 89 ? -3.945 -3.604 -3.826 1.00 96.12 89 GLN A C 1
ATOM 707 O O . GLN A 1 89 ? -4.059 -2.467 -3.365 1.00 96.12 89 GLN A O 1
ATOM 712 N N . THR A 1 90 ? -4.913 -4.503 -3.726 1.00 95.31 90 THR A N 1
ATOM 713 C CA . THR A 1 90 ? -6.156 -4.256 -2.998 1.00 95.31 90 THR A CA 1
ATOM 714 C C . THR A 1 90 ? -6.557 -5.524 -2.273 1.00 95.31 90 THR A C 1
ATOM 716 O O . THR A 1 90 ? -6.665 -6.586 -2.878 1.00 95.31 90 THR A O 1
ATOM 719 N N . TRP A 1 91 ? -6.778 -5.416 -0.970 1.00 94.50 91 TRP A N 1
ATOM 720 C CA . TRP A 1 91 ? -7.274 -6.507 -0.140 1.00 94.50 91 TRP A CA 1
ATOM 721 C C . TRP A 1 91 ? -8.275 -5.958 0.872 1.00 94.50 91 TRP A C 1
ATOM 723 O O . TRP A 1 91 ? -8.310 -4.760 1.154 1.00 94.50 91 TRP A O 1
ATOM 733 N N . LYS A 1 92 ? -9.095 -6.849 1.428 1.00 92.25 92 LYS A N 1
ATOM 734 C CA . LYS A 1 92 ? -10.061 -6.507 2.473 1.00 92.25 92 LYS A CA 1
ATOM 735 C C . LYS A 1 92 ? -9.530 -6.943 3.834 1.00 92.25 92 LYS A C 1
ATOM 737 O O . LYS A 1 92 ? -9.308 -8.133 4.050 1.00 92.25 92 LYS A O 1
ATOM 742 N N . ASP A 1 93 ? -9.384 -6.001 4.763 1.00 91.94 93 ASP A N 1
ATOM 743 C CA . ASP A 1 93 ? -9.089 -6.294 6.170 1.00 91.94 93 ASP A CA 1
ATOM 744 C C . ASP A 1 93 ? -10.314 -5.986 7.054 1.00 91.94 93 ASP A C 1
ATOM 746 O O . ASP A 1 93 ? -10.652 -4.817 7.247 1.00 91.94 93 ASP A O 1
ATOM 750 N N . PRO A 1 94 ? -10.987 -7.005 7.623 1.00 88.62 94 PRO A N 1
ATOM 751 C CA . PRO A 1 94 ? -12.120 -6.801 8.528 1.00 88.62 94 PRO A CA 1
ATOM 752 C C . PRO A 1 94 ? -11.778 -6.026 9.810 1.00 88.62 94 PRO A C 1
ATOM 754 O O . PRO A 1 94 ? -12.674 -5.469 10.440 1.00 88.62 94 PRO A O 1
ATOM 757 N N . ARG A 1 95 ? -10.504 -6.002 10.228 1.00 88.56 95 ARG A N 1
ATOM 758 C CA . ARG A 1 95 ? -10.066 -5.343 11.472 1.00 88.56 95 ARG A CA 1
ATOM 759 C C . ARG A 1 95 ? -10.096 -3.818 11.372 1.00 88.56 95 ARG A C 1
ATOM 761 O O . ARG A 1 95 ? -10.211 -3.162 12.403 1.00 88.56 95 ARG A O 1
ATOM 768 N N . LEU A 1 96 ? -10.022 -3.286 10.150 1.00 88.75 96 LEU A N 1
ATOM 769 C CA . LEU A 1 96 ? -9.985 -1.853 9.849 1.00 88.75 96 LEU A CA 1
ATOM 770 C C . LEU A 1 96 ? -11.378 -1.237 9.612 1.00 88.75 96 LEU A C 1
ATOM 772 O O . LEU A 1 96 ? -11.485 -0.110 9.143 1.00 88.75 96 LEU A O 1
ATOM 776 N N . ALA A 1 97 ? -12.461 -1.958 9.913 1.00 85.75 97 ALA A N 1
ATOM 777 C CA . ALA A 1 97 ? -13.820 -1.440 9.767 1.00 85.75 97 ALA A CA 1
ATOM 778 C C . ALA A 1 97 ? -14.175 -0.427 10.879 1.00 85.75 97 ALA A C 1
ATOM 780 O O . ALA A 1 97 ? -13.998 -0.722 12.063 1.00 85.75 97 ALA A O 1
ATOM 781 N N . PHE A 1 98 ? -14.720 0.740 10.501 1.00 80.75 98 PHE A N 1
ATOM 782 C CA . PHE A 1 98 ? -15.076 1.834 11.425 1.00 80.75 98 PHE A CA 1
ATOM 783 C C . PHE A 1 98 ? -16.546 2.307 11.354 1.00 80.75 98 PHE A C 1
ATOM 785 O O . PHE A 1 98 ? -16.999 2.992 12.266 1.00 80.75 98 PHE A O 1
ATOM 792 N N . GLY A 1 99 ? -17.310 1.910 10.332 1.00 64.75 99 GLY A N 1
ATOM 793 C CA . GLY A 1 99 ? -18.612 2.511 9.991 1.00 64.75 99 GLY A CA 1
ATOM 794 C C . GLY A 1 99 ? -19.850 2.073 10.789 1.00 64.75 99 GLY A C 1
ATOM 795 O O . GLY A 1 99 ? -20.950 2.372 10.351 1.00 64.75 99 GLY A O 1
ATOM 796 N N . ASP A 1 100 ? -19.717 1.364 11.915 1.00 62.38 100 ASP A N 1
ATOM 797 C CA . ASP A 1 100 ? -20.866 0.691 12.566 1.00 62.38 100 ASP A CA 1
ATOM 798 C C . 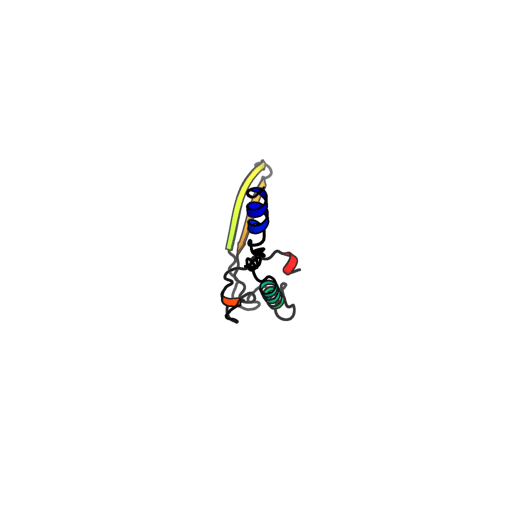ASP A 1 100 ? -21.167 1.176 14.000 1.00 62.38 100 ASP A C 1
ATOM 800 O O . ASP A 1 100 ? -21.988 0.587 14.695 1.00 62.38 100 ASP A O 1
ATOM 804 N N . GLN A 1 101 ? -20.460 2.200 14.508 1.00 55.88 101 GLN A N 1
ATOM 805 C CA . GLN A 1 101 ? -20.472 2.515 15.952 1.00 55.88 101 GLN A CA 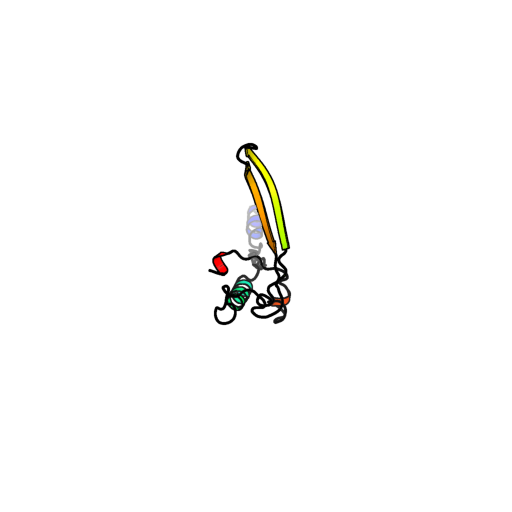1
ATOM 806 C C . GLN A 1 101 ? -20.917 3.926 16.370 1.00 55.88 101 GLN A C 1
ATOM 808 O O . GLN A 1 101 ? -21.077 4.135 17.571 1.00 55.88 101 GLN A O 1
ATOM 813 N N . SER A 1 102 ? -21.168 4.882 15.470 1.00 55.34 102 SER A N 1
ATOM 814 C CA . SER A 1 102 ? -21.860 6.126 15.855 1.00 55.34 102 SER A CA 1
ATOM 815 C C . SER A 1 102 ? -22.522 6.820 14.664 1.00 55.34 102 SER A C 1
ATOM 817 O O . SER A 1 102 ? -22.070 6.683 13.528 1.00 55.34 102 SER A O 1
ATOM 819 N N . ASP A 1 103 ? -23.573 7.590 14.953 1.00 58.84 103 ASP A N 1
ATOM 820 C CA . ASP A 1 103 ? -24.302 8.444 14.001 1.00 58.84 103 ASP A CA 1
ATOM 821 C C . ASP A 1 103 ? -23.383 9.497 13.340 1.00 58.84 103 ASP A C 1
ATOM 823 O O . ASP A 1 103 ? -23.611 9.921 12.210 1.00 58.84 103 ASP A O 1
ATOM 827 N N . GLU A 1 104 ? -22.286 9.872 14.010 1.00 59.81 104 GLU A N 1
ATOM 828 C CA . GLU A 1 104 ? -21.261 10.781 13.479 1.00 59.81 104 GLU A CA 1
ATOM 829 C C . GLU A 1 104 ? -20.230 10.055 12.595 1.00 59.81 104 GLU A C 1
ATOM 831 O O . GLU A 1 104 ? -19.791 10.595 11.579 1.00 59.81 104 GLU A O 1
ATOM 836 N N . PHE A 1 105 ? -19.883 8.802 12.921 1.00 61.25 105 PHE A N 1
ATOM 837 C CA . PHE A 1 105 ? -18.971 7.966 12.128 1.00 61.25 105 PHE A CA 1
ATOM 838 C C . PHE A 1 105 ? -19.632 7.407 10.860 1.00 61.25 105 PHE A C 1
ATOM 840 O O . PHE A 1 105 ? -18.936 7.133 9.882 1.00 61.25 105 PHE A O 1
ATOM 847 N N . GLY A 1 106 ? -20.962 7.268 10.849 1.00 62.22 106 GLY A N 1
ATOM 848 C CA . GLY A 1 106 ? -21.731 6.765 9.704 1.00 62.22 106 GLY A CA 1
ATOM 849 C C . GLY A 1 106 ? -21.683 7.668 8.467 1.00 62.22 106 GLY A C 1
ATOM 850 O O . GLY A 1 106 ? -22.001 7.219 7.368 1.00 62.22 106 GLY A O 1
ATOM 851 N N . LYS A 1 107 ? -21.248 8.926 8.617 1.00 71.06 107 LYS A N 1
ATOM 852 C CA . LYS A 1 107 ? -21.106 9.874 7.503 1.00 71.06 107 LYS A CA 1
ATOM 853 C C . LYS A 1 107 ? -19.826 9.659 6.680 1.00 71.06 107 LYS A C 1
ATOM 855 O O . LYS A 1 107 ? -19.732 10.167 5.565 1.00 71.06 107 LYS A O 1
ATOM 860 N N . LEU A 1 108 ? -18.833 8.934 7.205 1.00 75.12 108 LEU A N 1
ATOM 861 C CA . LEU A 1 108 ? -17.560 8.699 6.519 1.00 75.12 108 LEU A CA 1
ATOM 862 C C . LEU A 1 108 ? -17.575 7.360 5.774 1.00 75.12 108 LEU A C 1
ATOM 864 O O . LEU A 1 108 ? -17.519 6.296 6.381 1.00 75.12 108 LEU A O 1
ATOM 868 N N . GLU A 1 109 ? -17.594 7.414 4.441 1.00 79.56 109 GLU A N 1
ATOM 869 C CA . GLU A 1 109 ? -17.602 6.211 3.592 1.00 79.56 109 GLU A CA 1
ATOM 870 C C . GLU A 1 109 ? -16.195 5.673 3.292 1.00 79.56 109 GLU A C 1
ATOM 872 O O . GLU A 1 109 ? -15.996 4.467 3.143 1.00 79.56 109 GLU A O 1
ATOM 877 N N . SER A 1 110 ? -15.200 6.560 3.196 1.00 84.25 110 SER A N 1
ATOM 878 C CA . SER A 1 110 ? -13.831 6.186 2.841 1.00 84.25 110 SER A CA 1
ATOM 879 C C . SER A 1 110 ? -12.807 7.062 3.545 1.00 84.25 110 SER A C 1
ATOM 881 O O . SER A 1 110 ? -12.983 8.276 3.635 1.00 84.25 110 SER A O 1
ATOM 883 N N . LEU A 1 111 ? -11.710 6.445 3.979 1.00 85.25 111 LEU A N 1
ATOM 884 C CA . LEU A 1 111 ? -10.573 7.120 4.588 1.00 85.25 111 LEU A CA 1
ATOM 885 C C . LEU A 1 111 ? -9.302 6.713 3.840 1.00 85.25 111 LEU A C 1
ATOM 887 O O . LEU A 1 111 ? -9.017 5.525 3.700 1.00 85.25 111 LEU A O 1
ATOM 891 N N . THR A 1 112 ? -8.557 7.700 3.345 1.00 88.38 112 THR A N 1
ATOM 892 C CA . THR A 1 112 ? -7.242 7.484 2.728 1.00 88.38 112 THR A CA 1
ATOM 893 C C . THR A 1 112 ? -6.179 7.937 3.707 1.00 88.38 112 THR A C 1
ATOM 895 O O . THR A 1 112 ? -6.247 9.050 4.221 1.00 88.38 112 THR A O 1
ATOM 898 N N . VAL A 1 113 ? -5.216 7.063 3.969 1.00 88.25 113 VAL A N 1
ATOM 899 C CA . VAL A 1 113 ? -4.184 7.270 4.982 1.00 88.25 113 VAL A CA 1
ATOM 900 C C . VAL A 1 113 ? -2.829 7.010 4.343 1.00 88.25 113 VAL A C 1
ATOM 902 O O . VAL A 1 113 ? -2.705 6.107 3.510 1.00 88.25 113 VAL A O 1
ATOM 905 N N . GLY A 1 114 ? -1.830 7.807 4.709 1.00 87.00 114 GLY A N 1
ATOM 906 C CA . GLY A 1 114 ? -0.451 7.542 4.326 1.00 87.00 114 GLY A CA 1
ATOM 907 C C . GLY A 1 114 ? 0.124 6.324 5.056 1.00 87.00 114 GLY A C 1
ATOM 908 O O . GLY A 1 114 ? -0.445 5.815 6.026 1.00 87.00 114 GLY A O 1
ATOM 909 N N . ILE A 1 115 ? 1.251 5.818 4.557 1.00 81.19 115 ILE A N 1
ATOM 910 C CA . ILE A 1 115 ? 1.899 4.615 5.100 1.00 81.19 115 ILE A CA 1
ATOM 911 C C . ILE A 1 115 ? 2.472 4.843 6.506 1.00 81.19 115 ILE A C 1
ATOM 913 O O . ILE A 1 115 ? 2.550 3.906 7.299 1.00 81.19 115 ILE A O 1
ATOM 917 N N . GLU A 1 116 ? 2.792 6.093 6.833 1.00 82.25 116 GLU A N 1
ATOM 918 C CA . GLU A 1 116 ? 3.371 6.540 8.099 1.00 82.25 116 GLU A CA 1
ATOM 919 C C . GLU A 1 116 ? 2.474 6.273 9.313 1.00 82.25 116 GLU A C 1
ATOM 921 O O . GLU A 1 116 ? 2.964 6.097 10.423 1.00 82.25 116 GLU A O 1
ATOM 926 N N . TYR A 1 117 ? 1.157 6.176 9.118 1.00 76.31 117 TYR A N 1
ATOM 927 C CA . TYR A 1 117 ? 0.215 5.914 10.210 1.00 76.31 117 TYR A CA 1
ATOM 928 C C . TYR A 1 117 ? 0.245 4.467 10.707 1.00 76.31 117 TYR A C 1
ATOM 930 O O . TYR A 1 117 ? -0.338 4.155 11.745 1.00 76.31 117 TYR A O 1
ATOM 938 N N . PHE A 1 118 ? 0.903 3.578 9.965 1.00 70.44 118 PHE A N 1
ATOM 939 C CA . PHE A 1 118 ? 1.055 2.175 10.321 1.00 70.44 118 PHE A CA 1
ATOM 940 C C . PHE A 1 118 ? 2.507 1.818 10.668 1.00 70.44 118 PHE A C 1
ATOM 942 O O . PHE A 1 118 ? 2.818 0.626 10.740 1.00 70.44 118 PHE A O 1
ATOM 949 N N . GLU A 1 119 ? 3.404 2.792 10.871 1.00 65.69 119 GLU A N 1
ATOM 950 C CA . GLU A 1 119 ? 4.796 2.571 11.311 1.00 65.69 119 GLU A CA 1
ATOM 951 C C . GLU A 1 119 ? 4.948 2.275 12.810 1.00 65.69 119 GLU A C 1
ATOM 953 O O . GLU A 1 119 ? 4.132 2.737 13.629 1.00 65.69 119 GLU A O 1
#

Sequence (119 aa):
MYILVIFVSLITLMPVCGESFNDNTDHLPDTSLISDILNKLTDPKRYDKRLRPNYGKNPVDVGITIHVSSISAVSEVDMDFTLDFYLRQTWKDPRLAFGDQSDEFGKLESLTVGIEYFE

Foldseek 3Di:
DVVVVVVVVVVVPDDPPPPPPPCPVPPDPPVVVVVVLLCVLQPCVQDDPVADAQRVHDDWDKDWDKAWPDWDDQDPPVRDTDTDIDIDIDTDHPSSDDCPDDPSSVVDPDDDDDPVSND

Radius of gyration: 30.5 Å; chains: 1; bounding box: 48×98×48 Å

Secondary structure (DSSP, 8-state):
--HHHHHHHHHTT-----------------HHHHHHHHHHHH-TTT--TTSPTTTTSSPPPEEEEEEEEEEEEEETTTTEEEEEEEEEEEE--GGG--TTS-TTGGG-------GGGG-